Protein AF-A0A224XRT5-F1 (afdb_monomer_lite)

Structure (mmCIF, N/CA/C/O backbone):
data_AF-A0A224XRT5-F1
#
_entry.id   AF-A0A224XRT5-F1
#
loop_
_atom_site.group_PDB
_atom_site.id
_atom_site.type_symbol
_atom_site.label_atom_id
_atom_site.label_alt_id
_atom_site.label_comp_id
_atom_site.label_asym_id
_atom_site.label_entity_id
_atom_site.label_seq_id
_atom_site.pdbx_PDB_ins_code
_atom_site.Cartn_x
_atom_site.Cartn_y
_atom_site.Cartn_z
_atom_site.occupancy
_atom_site.B_iso_or_equiv
_atom_site.auth_seq_id
_atom_site.auth_comp_id
_atom_site.auth_asym_id
_atom_site.auth_atom_id
_atom_site.pdbx_PDB_model_num
ATOM 1 N N . MET A 1 1 ? -16.282 -44.315 82.119 1.00 39.16 1 MET A N 1
ATOM 2 C CA . MET A 1 1 ? -15.979 -45.011 80.849 1.00 39.16 1 MET A CA 1
ATOM 3 C C . MET A 1 1 ? -16.906 -44.408 79.784 1.00 39.16 1 MET A C 1
ATOM 5 O O . MET A 1 1 ? -18.100 -44.440 80.012 1.00 39.16 1 MET A O 1
ATOM 9 N N . LEU A 1 2 ? -16.437 -43.574 78.840 1.00 35.81 2 LEU A N 1
ATOM 10 C CA . LEU A 1 2 ? -15.875 -43.993 77.534 1.00 35.81 2 LEU A CA 1
ATOM 11 C C . LEU A 1 2 ? -17.022 -44.512 76.616 1.00 35.81 2 LEU A C 1
ATOM 13 O O . LEU A 1 2 ? -17.652 -45.471 77.019 1.00 35.81 2 LEU A O 1
ATOM 17 N N . ARG A 1 3 ? -17.392 -44.037 75.413 1.00 42.28 3 ARG A N 1
ATOM 18 C CA . ARG A 1 3 ? -16.855 -43.132 74.375 1.00 42.28 3 ARG A CA 1
ATOM 19 C C . ARG A 1 3 ? -17.919 -43.054 73.231 1.00 42.28 3 ARG A C 1
ATOM 21 O O . ARG A 1 3 ? -18.429 -44.113 72.909 1.00 42.28 3 ARG A O 1
ATOM 28 N N . ILE A 1 4 ? -18.114 -41.878 72.590 1.00 45.31 4 ILE A N 1
ATOM 29 C CA . ILE A 1 4 ? -18.254 -41.631 71.111 1.00 45.31 4 ILE A CA 1
ATOM 30 C C . ILE A 1 4 ? -19.519 -42.246 70.410 1.00 45.31 4 ILE A C 1
ATOM 32 O O . ILE A 1 4 ? -19.903 -43.352 70.735 1.00 45.31 4 ILE A O 1
ATOM 36 N N . LEU A 1 5 ? -20.290 -41.680 69.461 1.00 44.00 5 LEU A N 1
ATOM 37 C CA . LEU A 1 5 ? -20.173 -40.730 68.329 1.00 44.00 5 LEU A CA 1
ATOM 38 C C . LEU A 1 5 ? -21.503 -39.934 68.255 1.00 44.00 5 LEU A C 1
ATOM 40 O O . LEU A 1 5 ? -22.567 -40.532 68.346 1.00 44.00 5 LEU A O 1
ATOM 44 N N . VAL A 1 6 ? -21.564 -38.600 68.205 1.00 50.09 6 VAL A N 1
ATOM 45 C CA . VAL A 1 6 ? -21.230 -37.700 67.077 1.00 50.09 6 VAL A CA 1
ATOM 46 C C . VAL A 1 6 ? -21.724 -38.218 65.720 1.00 50.09 6 VAL A C 1
ATOM 48 O O . VAL A 1 6 ? -20.964 -38.777 64.941 1.00 50.09 6 VAL A O 1
ATOM 51 N N . GLY A 1 7 ? -23.002 -37.979 65.429 1.00 40.94 7 GLY A N 1
ATOM 52 C CA . GLY A 1 7 ? -23.576 -38.058 64.085 1.00 40.94 7 GLY A CA 1
ATOM 53 C C . GLY A 1 7 ? -24.154 -36.703 63.696 1.00 40.94 7 GLY A C 1
ATOM 54 O O . GLY A 1 7 ? -25.363 -36.567 63.550 1.00 40.94 7 GLY A O 1
ATOM 55 N N . LEU A 1 8 ? -23.295 -35.678 63.621 1.00 48.56 8 LEU A N 1
ATOM 56 C CA . LEU A 1 8 ? -23.640 -34.387 63.030 1.00 48.56 8 LEU A CA 1
ATOM 57 C C . LEU A 1 8 ? -24.146 -34.646 61.610 1.00 48.56 8 LEU A C 1
ATOM 59 O O . LEU A 1 8 ? -23.377 -35.036 60.730 1.00 48.56 8 LEU A O 1
ATOM 63 N N . LEU A 1 9 ? -25.441 -34.421 61.402 1.00 43.12 9 LEU A N 1
ATOM 64 C CA . LEU A 1 9 ? -26.041 -34.295 60.086 1.00 43.12 9 LEU A CA 1
ATOM 65 C C . LEU A 1 9 ? -25.442 -33.027 59.455 1.00 43.12 9 LEU A C 1
ATOM 67 O O . LEU A 1 9 ? -25.976 -31.927 59.585 1.00 43.12 9 LEU A O 1
ATOM 71 N N . LEU A 1 10 ? -24.262 -33.169 58.848 1.00 45.25 10 LEU A N 1
ATOM 72 C CA . LEU A 1 10 ? -23.662 -32.165 57.982 1.00 45.25 10 LEU A CA 1
ATOM 73 C C . LEU A 1 10 ? -24.555 -32.068 56.749 1.00 45.25 10 LEU A C 1
ATOM 75 O O . LEU A 1 10 ? -24.323 -32.714 55.731 1.00 45.25 10 LEU A O 1
ATOM 79 N N . ILE A 1 11 ? -25.603 -31.256 56.859 1.00 52.91 11 ILE A N 1
ATOM 80 C CA . ILE A 1 11 ? -26.248 -30.663 55.699 1.00 52.91 11 ILE A CA 1
ATOM 81 C C . ILE A 1 11 ? -25.165 -29.781 55.085 1.00 52.91 11 ILE A C 1
ATOM 83 O O . ILE A 1 11 ? -24.954 -28.640 55.495 1.00 52.91 11 ILE A O 1
ATOM 87 N N . THR A 1 12 ? -24.407 -30.345 54.147 1.00 47.91 12 THR A N 1
ATOM 88 C CA . THR A 1 12 ? -23.552 -29.573 53.259 1.00 47.91 12 THR A CA 1
ATOM 89 C C . THR A 1 12 ? -24.488 -28.694 52.446 1.00 47.91 12 THR A C 1
ATOM 91 O O . THR A 1 12 ? -25.000 -29.100 51.403 1.00 47.91 12 THR A O 1
ATOM 94 N N . LEU A 1 13 ? -24.750 -27.493 52.960 1.00 44.59 13 LEU A N 1
ATOM 95 C CA . LEU A 1 13 ? -25.127 -26.352 52.150 1.00 44.59 13 LEU A CA 1
ATOM 96 C C . LEU A 1 13 ? -24.046 -26.255 51.081 1.00 44.59 13 LEU A C 1
ATOM 98 O O . LEU A 1 13 ? -22.950 -25.750 51.322 1.00 44.59 13 LEU A O 1
ATOM 102 N N . VAL A 1 14 ? -24.341 -26.803 49.905 1.00 45.34 14 VAL A N 1
ATOM 103 C CA . VAL A 1 14 ? -23.646 -26.429 48.687 1.00 45.34 14 VAL A CA 1
ATOM 104 C C . VAL A 1 14 ? -23.950 -24.947 48.550 1.00 45.34 14 VAL A C 1
ATOM 106 O O . VAL A 1 14 ? -25.022 -24.558 48.090 1.00 45.34 14 VAL A O 1
ATOM 109 N N . ALA A 1 15 ? -23.046 -24.114 49.062 1.00 43.34 15 ALA A N 1
ATOM 110 C CA . ALA A 1 15 ? -23.047 -22.691 48.814 1.00 43.34 15 ALA A CA 1
ATOM 111 C C . ALA A 1 15 ? -22.793 -22.533 47.314 1.00 43.34 15 ALA A C 1
ATOM 113 O O . ALA A 1 15 ? -21.655 -22.410 46.864 1.00 43.34 15 ALA A O 1
ATOM 114 N N . ALA A 1 16 ? -23.869 -22.615 46.528 1.00 43.31 16 ALA A N 1
ATOM 115 C CA . ALA A 1 16 ? -23.886 -22.128 45.166 1.00 43.31 16 ALA A CA 1
ATOM 116 C C . ALA A 1 16 ? -23.392 -20.687 45.259 1.00 43.31 16 ALA A C 1
ATOM 118 O O . ALA A 1 16 ? -24.011 -19.870 45.940 1.00 43.31 16 ALA A O 1
ATOM 119 N N . GLY A 1 17 ? -22.208 -20.429 44.703 1.00 46.12 17 GLY A N 1
ATOM 120 C CA . GLY A 1 17 ? -21.471 -19.190 44.891 1.00 46.12 17 GLY A CA 1
ATOM 121 C C . GLY A 1 17 ? -22.297 -17.975 44.488 1.00 46.12 17 GLY A C 1
ATOM 122 O O . GLY A 1 17 ? -22.244 -17.529 43.346 1.00 46.12 17 GLY A O 1
ATOM 123 N N . ALA A 1 18 ? -23.026 -17.402 45.441 1.00 49.22 18 ALA A N 1
ATOM 124 C CA . ALA A 1 18 ? -23.600 -16.077 45.337 1.00 49.22 18 ALA A CA 1
ATOM 125 C C . ALA A 1 18 ? -22.460 -15.088 45.584 1.00 49.22 18 ALA A C 1
ATOM 127 O O . ALA A 1 18 ? -22.306 -14.535 46.673 1.00 49.22 18 ALA A O 1
ATOM 128 N N . GLY A 1 19 ? -21.599 -14.921 44.577 1.00 57.75 19 GLY A N 1
ATOM 129 C CA . GLY A 1 19 ? -20.619 -13.847 44.572 1.00 57.75 19 GLY A CA 1
ATOM 130 C C . GLY A 1 19 ? -21.370 -12.531 44.732 1.00 57.75 19 GLY A C 1
ATOM 131 O O . GLY A 1 19 ? -22.074 -12.100 43.822 1.00 57.75 19 GLY A O 1
ATOM 132 N N . SER A 1 20 ? -21.273 -11.913 45.910 1.00 73.50 20 SER A N 1
ATOM 133 C CA . SER A 1 20 ? -21.918 -10.633 46.170 1.00 73.50 20 SER A CA 1
ATOM 134 C C . SER A 1 20 ? -21.384 -9.608 45.170 1.00 73.50 20 SER A C 1
ATOM 136 O O . SER A 1 20 ? -20.197 -9.284 45.189 1.00 73.50 20 SER A O 1
ATOM 138 N N . CYS A 1 21 ? -22.239 -9.100 44.288 1.00 84.69 21 CYS A N 1
ATOM 139 C CA . CYS A 1 21 ? -21.843 -8.074 43.336 1.00 84.69 21 CYS A CA 1
ATOM 140 C C . CYS A 1 21 ? -21.817 -6.690 44.010 1.00 84.69 21 CYS A C 1
ATOM 142 O O . CYS A 1 21 ? -22.477 -6.449 45.031 1.00 84.69 21 CYS A O 1
ATOM 144 N N . LYS A 1 22 ? -21.030 -5.760 43.457 1.00 92.62 22 LYS A N 1
ATOM 145 C CA . LYS A 1 22 ? -21.001 -4.373 43.935 1.00 92.62 22 LYS A CA 1
ATOM 146 C C . LYS A 1 22 ? -22.235 -3.641 43.407 1.00 92.62 22 LYS A C 1
ATOM 148 O O . LYS A 1 22 ? -22.459 -3.621 42.198 1.00 92.62 22 LYS A O 1
ATOM 153 N N . ARG A 1 23 ? -23.016 -3.026 44.298 1.00 93.25 23 ARG A N 1
ATOM 154 C CA . ARG A 1 23 ? -24.266 -2.323 43.948 1.00 93.25 23 ARG A CA 1
ATOM 155 C C . ARG A 1 23 ? -24.036 -1.320 42.814 1.00 93.25 23 ARG A C 1
ATOM 157 O O . ARG A 1 23 ? -23.020 -0.623 42.802 1.00 93.25 23 ARG A O 1
ATOM 164 N N . GLY A 1 24 ? -24.948 -1.302 41.845 1.00 90.56 24 GLY A N 1
ATOM 165 C CA . GLY A 1 24 ? -24.917 -0.425 40.671 1.00 90.56 24 GLY A CA 1
ATOM 166 C C . GLY A 1 24 ? -23.910 -0.810 39.579 1.00 90.56 24 GLY A C 1
ATOM 167 O O . GLY A 1 24 ? -23.931 -0.220 38.502 1.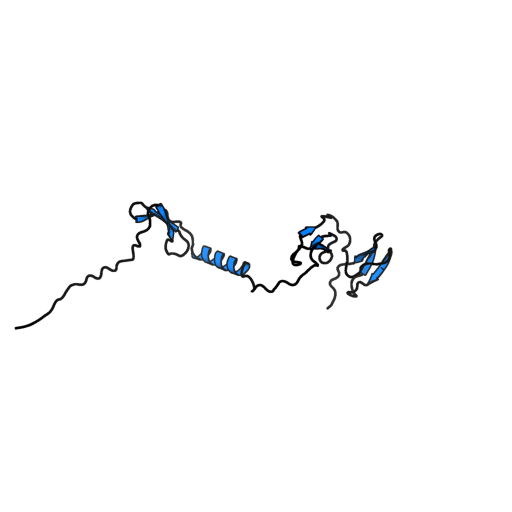00 90.56 24 GLY A O 1
ATOM 168 N N . THR A 1 25 ? -23.029 -1.789 39.808 1.00 94.81 25 THR A N 1
ATOM 169 C CA . THR A 1 25 ? -22.038 -2.195 38.796 1.00 94.81 25 THR A CA 1
ATOM 170 C C . THR A 1 25 ? -22.626 -3.095 37.719 1.00 94.81 25 THR A C 1
ATOM 172 O O . THR A 1 25 ? -23.532 -3.885 37.980 1.00 94.81 25 THR A O 1
ATOM 175 N N . ARG A 1 26 ? -22.067 -3.013 36.507 1.00 96.19 26 ARG A N 1
ATOM 176 C CA . ARG A 1 26 ? -22.229 -4.059 35.494 1.00 96.19 26 ARG A CA 1
ATOM 177 C C . ARG A 1 26 ? -21.225 -5.175 35.742 1.00 96.19 26 ARG A C 1
ATOM 179 O O . ARG A 1 26 ? -20.035 -4.909 35.886 1.00 96.19 26 ARG A O 1
ATOM 186 N N . VAL A 1 27 ? -21.703 -6.410 35.747 1.00 94.19 27 VAL A N 1
ATOM 187 C CA . VAL A 1 27 ? -20.888 -7.608 35.961 1.00 94.19 27 VAL A CA 1
ATOM 188 C C . VAL A 1 27 ? -21.196 -8.666 34.907 1.00 94.19 27 VAL A C 1
ATOM 190 O O . VAL A 1 27 ? -22.243 -8.624 34.261 1.00 94.19 27 VAL A O 1
ATOM 193 N N . SER A 1 28 ? -20.271 -9.605 34.718 1.00 93.19 28 SER A N 1
ATOM 194 C CA . SER A 1 28 ? -20.472 -10.759 33.836 1.00 93.19 28 SER A CA 1
ATOM 195 C C . SER A 1 28 ? -21.586 -11.662 34.368 1.00 93.19 28 SER A C 1
ATOM 197 O O . SER A 1 28 ? -21.653 -11.905 35.572 1.00 93.19 28 SER A O 1
ATOM 199 N N . ALA A 1 29 ? -22.419 -12.187 33.468 1.00 91.56 29 ALA A N 1
ATOM 200 C CA . ALA A 1 29 ? -23.418 -13.207 33.792 1.00 91.56 29 ALA A CA 1
ATOM 201 C C . ALA A 1 29 ? -22.806 -14.613 33.973 1.00 91.56 29 ALA A C 1
ATOM 203 O O . ALA A 1 29 ? -23.503 -15.543 34.361 1.00 91.56 29 ALA A O 1
ATOM 204 N N . GLY A 1 30 ? -21.510 -14.785 33.680 1.00 89.12 30 GLY A N 1
ATOM 205 C CA . GLY A 1 30 ? -20.807 -16.071 33.776 1.00 89.12 30 GLY A CA 1
ATOM 206 C C . GLY A 1 30 ? -20.935 -16.966 32.537 1.00 89.12 30 GLY A C 1
ATOM 207 O O . GLY A 1 30 ? -20.190 -17.929 32.408 1.00 89.12 30 GLY A O 1
ATOM 208 N N . ASP A 1 31 ? -21.794 -16.612 31.583 1.00 89.75 31 ASP A N 1
ATOM 209 C CA . ASP A 1 31 ? -21.995 -17.325 30.310 1.00 89.75 31 ASP A CA 1
ATOM 210 C C . ASP A 1 31 ? -21.005 -16.919 29.197 1.00 89.75 31 ASP A C 1
ATOM 212 O O . ASP A 1 31 ? -21.071 -17.390 28.060 1.00 89.75 31 ASP A O 1
ATOM 216 N N . GLY A 1 32 ? -20.060 -16.036 29.527 1.00 89.00 32 GLY A N 1
ATOM 217 C CA . GLY A 1 32 ? -18.968 -15.621 28.652 1.00 89.00 32 GLY A CA 1
ATOM 218 C C . GLY A 1 32 ? -19.290 -14.474 27.694 1.00 89.00 32 GLY A C 1
ATOM 219 O O . GLY A 1 32 ? -18.384 -14.037 26.983 1.00 89.00 32 GLY A O 1
ATOM 220 N N . CYS A 1 33 ? -20.520 -13.949 27.656 1.00 94.75 33 CYS A N 1
ATOM 221 C CA . CYS A 1 33 ? -20.819 -12.799 26.792 1.00 94.75 33 CYS A CA 1
ATOM 222 C C . CYS A 1 33 ? -21.886 -11.832 27.308 1.00 94.75 33 CYS A C 1
ATOM 224 O O . CYS A 1 33 ? -21.905 -10.674 26.867 1.00 94.75 33 CYS A O 1
ATOM 226 N N . ASN A 1 34 ? -22.776 -12.281 28.192 1.00 95.00 34 ASN A N 1
ATOM 227 C CA . ASN A 1 34 ? -23.806 -11.426 28.745 1.00 95.00 34 ASN A CA 1
ATOM 228 C C . ASN A 1 34 ? -23.320 -10.704 29.992 1.00 95.00 34 ASN A C 1
ATOM 230 O O . ASN A 1 34 ? -22.415 -11.134 30.711 1.00 95.00 34 ASN A O 1
ATOM 234 N N . THR A 1 35 ? -23.946 -9.560 30.238 1.00 96.19 35 THR A N 1
ATOM 235 C CA . THR A 1 35 ? -23.673 -8.725 31.403 1.00 96.19 35 THR A CA 1
ATOM 236 C C . THR A 1 35 ? -24.971 -8.348 32.079 1.00 96.19 35 THR A C 1
ATOM 238 O O . THR A 1 35 ? -25.945 -8.052 31.389 1.00 96.19 35 THR A O 1
ATOM 241 N N . CYS A 1 36 ? -24.950 -8.286 33.403 1.00 96.38 36 CYS A N 1
ATOM 242 C CA . CYS A 1 36 ? -26.072 -7.890 34.240 1.00 96.38 36 CYS A CA 1
ATOM 243 C C . CYS A 1 36 ? -25.709 -6.668 35.078 1.00 96.38 36 CYS A C 1
ATOM 245 O O . CYS A 1 36 ? -24.533 -6.406 35.335 1.00 96.38 36 CYS A O 1
ATOM 247 N N . THR A 1 37 ? -26.720 -5.953 35.553 1.00 96.06 37 THR A N 1
ATOM 248 C CA . THR A 1 37 ? -26.560 -4.900 36.555 1.00 96.06 37 THR A CA 1
ATOM 249 C C . THR A 1 37 ? -26.769 -5.488 37.943 1.00 96.06 37 THR A C 1
ATOM 251 O O . THR A 1 37 ? -27.736 -6.205 38.187 1.00 96.06 37 THR A O 1
ATOM 254 N N . CYS A 1 38 ? -25.879 -5.169 38.872 1.00 94.31 38 CYS A N 1
ATOM 255 C CA . CYS A 1 38 ? -26.045 -5.520 40.270 1.00 94.31 38 CYS A CA 1
ATOM 256 C C . CYS A 1 38 ? -27.045 -4.575 40.940 1.00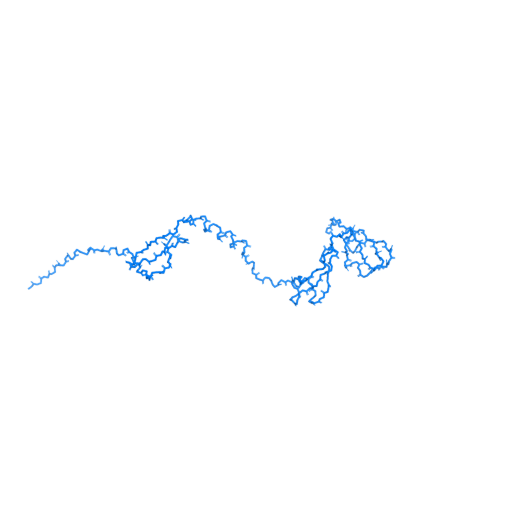 94.31 38 CYS A C 1
ATOM 258 O O . CYS A 1 38 ? -26.773 -3.379 41.084 1.00 94.31 38 CYS A O 1
ATOM 260 N N . SER A 1 39 ? -28.187 -5.111 41.363 1.00 90.81 39 SER A N 1
ATOM 261 C CA . SER A 1 39 ? -29.187 -4.357 42.109 1.00 90.81 39 SER A CA 1
ATOM 262 C C . SER A 1 39 ? -28.701 -4.004 43.511 1.00 90.81 39 SER A C 1
ATOM 264 O O . SER A 1 39 ? -27.680 -4.483 44.017 1.00 90.81 39 SER A O 1
ATOM 266 N N . ASP A 1 40 ? -29.506 -3.194 44.179 1.00 90.56 40 ASP A N 1
ATOM 267 C CA . ASP A 1 40 ? -29.302 -2.836 45.567 1.00 90.56 40 ASP A CA 1
ATOM 268 C C . ASP A 1 40 ? -29.318 -4.045 46.511 1.00 90.56 40 ASP A C 1
ATOM 270 O O . ASP A 1 40 ? -28.532 -4.127 47.456 1.00 90.56 40 ASP A O 1
ATOM 274 N N . HIS A 1 41 ? -30.126 -5.055 46.210 1.00 88.50 41 HIS A N 1
ATOM 275 C CA . HIS A 1 41 ? -30.201 -6.276 47.011 1.00 88.50 41 HIS A CA 1
ATOM 276 C C . HIS A 1 41 ? -29.081 -7.276 46.680 1.00 88.50 41 HIS A C 1
ATOM 278 O O . HIS A 1 41 ? -29.145 -8.423 47.108 1.00 88.50 41 HIS A O 1
ATOM 284 N N . ARG A 1 42 ? -28.039 -6.849 45.945 1.00 83.56 42 ARG A N 1
ATOM 285 C CA . ARG A 1 42 ? -26.918 -7.691 45.481 1.00 83.56 42 ARG A CA 1
ATOM 286 C C . ARG A 1 42 ? -27.372 -8.833 44.567 1.00 83.56 42 ARG A C 1
ATOM 288 O O . ARG A 1 42 ? -26.739 -9.884 44.521 1.00 83.56 42 ARG A O 1
ATOM 295 N N . ILE A 1 43 ? -28.456 -8.602 43.830 1.00 88.12 43 ILE A N 1
ATOM 296 C CA . ILE A 1 43 ? -29.033 -9.546 42.870 1.00 88.12 43 ILE A CA 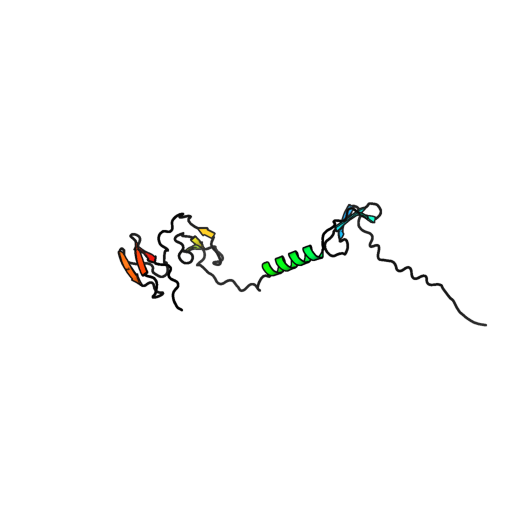1
ATOM 297 C C . ILE A 1 43 ? -28.737 -9.037 41.462 1.00 88.12 43 ILE A C 1
ATOM 299 O O . ILE A 1 43 ? -28.858 -7.842 41.190 1.00 88.12 43 ILE A O 1
ATOM 303 N N . LEU A 1 44 ? -28.356 -9.937 40.559 1.00 91.88 44 LEU A N 1
ATOM 304 C CA . LEU A 1 44 ? -28.159 -9.597 39.154 1.00 91.88 44 LEU A CA 1
ATOM 305 C C . LEU A 1 44 ? -29.512 -9.408 38.471 1.00 91.88 44 LEU A C 1
ATOM 307 O O . LEU A 1 44 ? -30.360 -10.294 38.495 1.00 91.88 44 LEU A O 1
ATOM 311 N N . VAL A 1 45 ? -29.704 -8.243 37.866 1.00 92.31 45 VAL A N 1
ATOM 312 C CA . VAL A 1 45 ? -30.923 -7.854 37.152 1.00 92.31 45 VAL A CA 1
ATOM 313 C C . VAL A 1 45 ? -30.559 -7.198 35.824 1.00 92.31 45 VAL A C 1
ATOM 315 O O . VAL A 1 45 ? -29.403 -6.833 35.600 1.00 92.31 45 VAL A O 1
ATOM 318 N N . ASN A 1 46 ? -31.540 -7.018 34.935 1.00 95.38 46 ASN A N 1
ATOM 319 C CA . ASN A 1 46 ? -31.354 -6.346 33.642 1.00 95.38 46 ASN A CA 1
ATOM 320 C C . ASN A 1 46 ? -30.176 -6.924 32.835 1.00 95.38 46 ASN A C 1
ATOM 322 O O . ASN A 1 46 ? -29.332 -6.190 32.317 1.00 95.38 46 ASN A O 1
ATOM 326 N N . CYS A 1 47 ? -30.094 -8.254 32.784 1.00 96.00 47 CYS A N 1
ATOM 327 C CA . CYS A 1 47 ? -29.085 -8.960 32.010 1.00 96.00 47 CYS A CA 1
ATOM 328 C C . CYS A 1 47 ? -29.330 -8.791 30.511 1.00 96.00 47 CYS A C 1
ATOM 330 O O . CYS A 1 47 ? -30.468 -8.824 30.043 1.00 96.00 47 CYS A O 1
ATOM 332 N N . THR A 1 48 ? -28.257 -8.650 29.739 1.00 96.06 48 THR A N 1
ATOM 333 C CA . THR A 1 48 ? -28.347 -8.791 28.285 1.00 96.06 48 THR A CA 1
ATOM 334 C C . THR A 1 48 ? -28.668 -10.239 27.920 1.00 96.06 48 THR A C 1
ATOM 336 O O . THR A 1 48 ? -28.266 -11.155 28.632 1.00 96.06 48 THR A O 1
ATOM 339 N N . VAL A 1 49 ? -29.344 -10.444 26.789 1.00 94.94 49 VAL A N 1
ATOM 340 C CA . VAL A 1 49 ? -29.661 -11.779 26.261 1.00 94.94 49 VAL A CA 1
ATOM 341 C C . VAL A 1 49 ? -29.061 -11.906 24.865 1.00 94.94 49 VAL A C 1
ATOM 343 O O . VAL A 1 49 ? -29.696 -11.616 23.854 1.00 94.94 49 VAL A O 1
ATOM 346 N N . ARG A 1 50 ? -27.778 -12.252 24.816 1.00 94.44 50 ARG A N 1
ATOM 347 C CA . ARG A 1 50 ? -27.012 -12.487 23.591 1.00 94.44 50 ARG A CA 1
ATOM 348 C C . ARG A 1 50 ? -26.783 -13.978 23.420 1.00 94.44 50 ARG A C 1
ATOM 350 O O . ARG A 1 50 ? -26.502 -14.675 24.393 1.00 94.44 50 ARG A O 1
ATOM 357 N N . ASP A 1 51 ? -26.807 -14.430 22.171 1.00 95.06 51 ASP A N 1
ATOM 358 C CA . ASP A 1 51 ? -26.274 -15.737 21.806 1.00 95.06 51 ASP A CA 1
ATOM 359 C C . ASP A 1 51 ? -24.745 -15.713 21.954 1.00 95.06 51 ASP A C 1
ATOM 361 O O . ASP A 1 51 ? -24.011 -15.187 21.106 1.00 95.06 51 ASP A O 1
ATOM 365 N N . CYS A 1 52 ? -24.259 -16.269 23.062 1.00 94.19 52 CYS A N 1
ATOM 366 C CA . CYS A 1 52 ? -22.834 -16.299 23.353 1.00 94.19 52 CYS A CA 1
ATOM 367 C C . CYS A 1 52 ? -22.036 -17.153 22.368 1.00 94.19 52 CYS A C 1
ATOM 369 O O . CYS A 1 52 ? -20.866 -16.839 22.136 1.00 94.19 52 CYS A O 1
ATOM 371 N N . ASN A 1 53 ? -22.644 -18.144 21.710 1.00 94.25 53 ASN A N 1
ATOM 372 C CA . ASN A 1 53 ? -21.962 -18.920 20.676 1.00 94.25 53 ASN A CA 1
ATOM 373 C C . ASN A 1 53 ? -21.718 -18.060 19.435 1.00 94.25 53 ASN A C 1
ATOM 375 O O . ASN A 1 53 ? -20.593 -18.009 18.930 1.00 94.25 53 ASN A O 1
ATOM 379 N N . ALA A 1 54 ? -22.732 -17.315 18.990 1.00 91.31 54 ALA A N 1
ATOM 380 C CA . ALA A 1 54 ? -22.598 -16.395 17.863 1.00 91.31 54 ALA A CA 1
ATOM 381 C C . ALA A 1 54 ? -21.580 -15.276 18.149 1.00 91.31 54 ALA A C 1
ATOM 383 O O . ALA A 1 54 ? -20.721 -14.978 17.310 1.00 91.31 54 ALA A O 1
ATOM 384 N N . VAL A 1 55 ? -21.619 -14.687 19.353 1.00 90.75 55 VAL A N 1
ATOM 385 C CA . VAL A 1 55 ? -20.658 -13.652 19.773 1.00 90.75 55 VAL A CA 1
ATOM 386 C C . VAL A 1 55 ? -19.234 -14.203 19.783 1.00 90.75 55 VAL A C 1
ATOM 388 O O . VAL A 1 55 ? -18.335 -13.587 19.206 1.00 90.75 55 VAL A O 1
ATOM 391 N N . GLN A 1 56 ? -19.017 -15.376 20.380 1.00 90.38 56 GLN A N 1
ATOM 392 C CA . GLN A 1 56 ? -17.694 -15.993 20.420 1.00 90.38 56 GLN A CA 1
ATOM 393 C C . GLN A 1 56 ? -17.205 -16.397 19.028 1.00 90.38 56 GLN A C 1
ATOM 395 O O . GLN A 1 56 ? -16.025 -16.216 18.726 1.00 90.38 56 GLN A O 1
ATOM 400 N N . HIS A 1 57 ? -18.078 -16.901 18.152 1.00 90.00 57 HIS A N 1
ATOM 401 C CA . HIS A 1 57 ? -17.715 -17.214 16.771 1.00 90.00 57 HIS A CA 1
ATOM 402 C C . HIS A 1 57 ? -17.254 -15.956 16.027 1.00 90.00 57 HIS A C 1
ATOM 404 O O . HIS A 1 57 ? -16.179 -15.953 15.423 1.00 90.00 57 HIS A O 1
ATOM 410 N N . LYS A 1 58 ? -17.999 -14.850 16.154 1.00 87.50 58 LYS A N 1
ATOM 411 C CA . LYS A 1 58 ? -17.619 -13.556 15.571 1.00 87.50 58 LYS A CA 1
ATOM 412 C C . LYS A 1 58 ? -16.299 -13.039 16.142 1.00 87.50 58 LYS A C 1
ATOM 414 O O . LYS A 1 58 ? -15.453 -12.580 15.381 1.00 87.50 58 LYS A O 1
ATOM 419 N N . GLN A 1 59 ? -16.080 -13.155 17.451 1.00 87.12 59 GLN A N 1
ATOM 420 C CA . GLN A 1 59 ? -14.812 -12.779 18.086 1.00 87.12 59 GLN A CA 1
ATOM 421 C C . GLN A 1 59 ? -13.644 -13.644 17.600 1.00 87.12 59 GLN A C 1
ATOM 423 O O . GLN A 1 59 ? -12.563 -13.120 17.342 1.00 87.12 59 GLN A O 1
ATOM 428 N N . ARG A 1 60 ? -13.841 -14.957 17.429 1.00 86.75 60 ARG A N 1
ATOM 429 C CA . ARG A 1 60 ? -12.826 -15.867 16.872 1.00 86.75 60 ARG A CA 1
ATOM 430 C C . ARG A 1 60 ? -12.524 -15.535 15.418 1.00 86.75 60 ARG A C 1
ATOM 432 O O . ARG A 1 60 ? -11.353 -15.521 15.054 1.00 86.75 60 ARG A O 1
ATOM 439 N N . LEU A 1 61 ? -13.542 -15.244 14.611 1.00 84.56 61 LEU A N 1
ATOM 440 C CA . LEU A 1 61 ? -13.372 -14.809 13.228 1.00 84.56 61 LEU A CA 1
ATOM 441 C C . LEU A 1 61 ? -12.614 -13.482 13.166 1.00 84.56 61 LEU A C 1
ATOM 443 O O . LEU A 1 61 ? -11.602 -13.400 12.485 1.00 84.56 61 LEU A O 1
ATOM 447 N N . HIS A 1 62 ? -13.022 -12.484 13.950 1.00 82.62 62 HIS A N 1
ATOM 448 C CA . HIS A 1 62 ? -12.315 -11.209 14.057 1.00 82.62 62 HIS A CA 1
ATOM 449 C C . HIS A 1 62 ? -10.864 -11.415 14.503 1.00 82.62 62 HIS A C 1
ATOM 451 O O . HIS A 1 62 ? -9.949 -10.864 13.908 1.00 82.62 62 HIS A O 1
ATOM 457 N N . ARG A 1 63 ? -10.616 -12.276 15.496 1.00 81.56 63 ARG A N 1
ATOM 458 C CA . ARG A 1 63 ? -9.256 -12.622 15.926 1.00 81.56 63 ARG A CA 1
ATOM 459 C C . ARG A 1 63 ? -8.470 -13.374 14.857 1.00 81.56 63 ARG A C 1
ATOM 461 O O . ARG A 1 63 ? -7.259 -13.282 14.887 1.00 81.56 63 ARG A O 1
ATOM 468 N N . ARG A 1 64 ? -9.106 -14.126 13.954 1.00 78.94 64 ARG A N 1
ATOM 469 C CA . ARG A 1 64 ? -8.441 -14.767 12.804 1.00 78.94 64 ARG A CA 1
ATOM 470 C C . ARG A 1 64 ? -8.100 -13.745 11.721 1.00 78.94 64 ARG A C 1
ATOM 472 O O . ARG A 1 64 ? -6.979 -13.763 11.239 1.00 78.94 64 ARG A O 1
ATOM 479 N N . LEU A 1 65 ? -9.020 -12.833 11.412 1.00 72.81 65 LEU A N 1
ATOM 480 C CA . LEU A 1 65 ? -8.808 -11.738 10.458 1.00 72.81 65 LEU A CA 1
ATOM 481 C C . LEU A 1 65 ? -7.749 -10.740 10.948 1.00 72.81 65 LEU A C 1
ATOM 483 O O . LEU A 1 65 ? -6.953 -10.240 10.168 1.00 72.81 65 LEU A O 1
ATOM 487 N N . HIS A 1 66 ? -7.712 -10.492 12.257 1.00 68.12 66 HIS A N 1
ATOM 488 C CA . HIS A 1 66 ? -6.720 -9.653 12.924 1.00 68.12 66 HIS A CA 1
ATOM 489 C C . HIS A 1 66 ? -5.659 -10.474 13.658 1.00 68.12 66 HIS A C 1
ATOM 491 O O . HIS A 1 66 ? -4.993 -9.944 14.554 1.00 68.12 66 HIS A O 1
ATOM 497 N N . LYS A 1 67 ? -5.496 -11.765 13.323 1.00 63.78 67 LYS A N 1
ATOM 498 C CA . LYS A 1 67 ? -4.379 -12.557 13.837 1.00 63.78 67 LYS A CA 1
ATOM 499 C C . LYS A 1 67 ? -3.160 -11.923 13.200 1.00 63.78 67 LYS A C 1
ATOM 501 O O . LYS A 1 67 ? -2.866 -12.197 12.045 1.00 63.78 67 LYS A O 1
ATOM 506 N N . ARG A 1 68 ? -2.509 -11.022 13.939 1.00 58.22 68 ARG A N 1
ATOM 507 C CA . ARG A 1 68 ? -1.183 -10.535 13.592 1.00 58.22 68 ARG A CA 1
ATOM 508 C C . ARG A 1 68 ? -0.347 -11.783 13.356 1.00 58.22 68 ARG A C 1
ATOM 510 O O . ARG A 1 68 ? -0.069 -12.535 14.292 1.00 58.22 68 ARG A O 1
ATOM 517 N N . GLU A 1 69 ? -0.005 -12.015 12.097 1.00 60.19 69 GLU A N 1
ATOM 518 C CA . GLU A 1 69 ? 1.260 -12.646 11.773 1.00 60.19 69 GLU A CA 1
ATOM 519 C C . GLU A 1 69 ? 2.299 -11.978 12.681 1.00 60.19 69 GLU A C 1
ATOM 521 O O . GL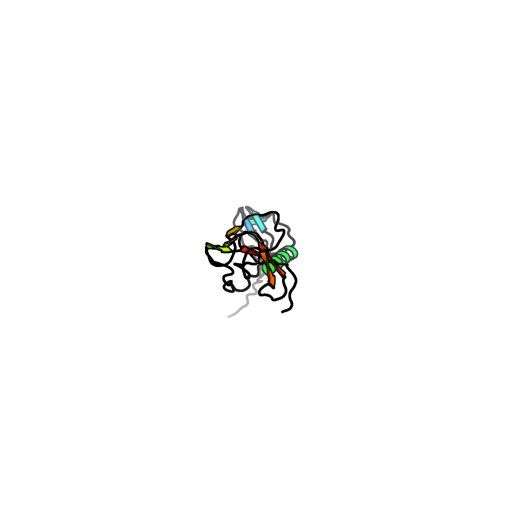U A 1 69 ? 2.224 -10.764 12.923 1.00 60.19 69 GLU A O 1
ATOM 526 N N . VAL A 1 70 ? 3.175 -12.785 13.293 1.00 62.81 70 VAL A N 1
ATOM 527 C CA . VAL A 1 70 ? 4.356 -12.288 14.020 1.00 62.81 70 VAL A CA 1
ATOM 528 C C . VAL A 1 70 ? 4.879 -11.086 13.237 1.00 62.81 70 VAL A C 1
ATOM 530 O O . VAL A 1 70 ? 4.915 -11.231 12.017 1.00 62.81 70 VAL A O 1
ATOM 533 N N . PRO A 1 71 ? 5.188 -9.922 13.851 1.00 56.31 71 PRO A N 1
ATOM 534 C CA . PRO A 1 71 ? 5.659 -8.769 13.100 1.00 56.31 71 PRO A CA 1
ATOM 535 C C . PRO A 1 71 ? 6.928 -9.163 12.346 1.00 56.31 71 PRO A C 1
ATOM 537 O O . PRO A 1 71 ? 8.034 -9.047 12.863 1.00 56.31 71 PRO A O 1
ATOM 540 N N . GLU A 1 72 ? 6.761 -9.676 11.131 1.00 60.31 72 GLU A N 1
ATOM 541 C CA . GLU A 1 72 ? 7.797 -9.686 10.136 1.00 60.31 72 GLU A CA 1
ATOM 542 C C . GLU A 1 72 ? 8.121 -8.210 10.009 1.00 60.31 72 GLU A C 1
ATOM 544 O O . GLU A 1 72 ? 7.219 -7.372 9.855 1.00 60.31 72 GLU A O 1
ATOM 549 N N . GLU A 1 73 ? 9.380 -7.872 10.245 1.00 64.69 73 GLU A N 1
ATOM 550 C CA . GLU A 1 73 ? 9.852 -6.514 10.122 1.00 64.69 73 GLU A CA 1
ATOM 551 C C . GLU A 1 73 ? 9.577 -6.102 8.674 1.00 64.69 73 GLU A C 1
ATOM 553 O O . GLU A 1 73 ? 10.317 -6.471 7.765 1.00 64.69 73 GL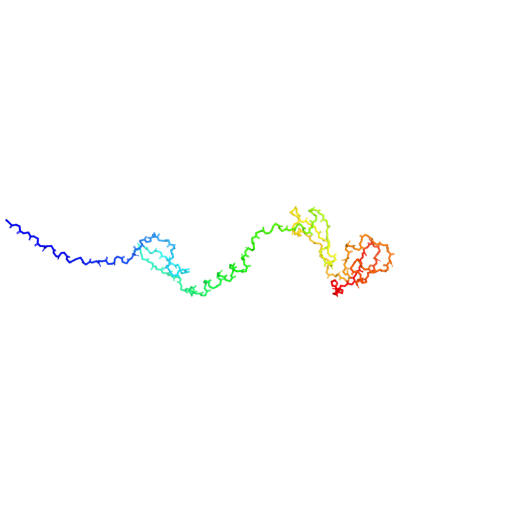U A O 1
ATOM 558 N N . LYS A 1 74 ? 8.409 -5.477 8.442 1.00 63.28 74 LYS A N 1
ATOM 559 C CA . LYS A 1 74 ? 7.887 -5.258 7.093 1.00 63.28 74 LYS A CA 1
ATOM 560 C C . LYS A 1 74 ? 8.975 -4.559 6.305 1.00 63.28 74 LYS A C 1
ATOM 562 O O . LYS A 1 74 ? 9.386 -3.458 6.690 1.00 63.28 74 LYS A O 1
ATOM 567 N N . LYS A 1 75 ? 9.458 -5.234 5.259 1.00 75.44 75 LYS A N 1
ATOM 568 C CA . LYS A 1 75 ? 10.530 -4.731 4.405 1.00 75.44 75 LYS A CA 1
ATOM 569 C C . LYS A 1 75 ? 10.166 -3.324 3.949 1.00 75.44 75 LYS A C 1
ATOM 571 O O . LYS A 1 75 ? 9.003 -3.050 3.647 1.00 75.44 75 LYS A O 1
ATOM 576 N N . LYS A 1 76 ? 11.161 -2.434 3.919 1.00 79.94 76 LYS A N 1
ATOM 577 C CA . LYS A 1 76 ? 10.977 -1.103 3.341 1.00 79.94 76 LYS A CA 1
ATOM 578 C C . LYS A 1 76 ? 10.545 -1.278 1.887 1.00 79.94 76 LYS A C 1
ATOM 580 O O . LYS A 1 76 ? 11.240 -1.936 1.118 1.00 79.94 76 LYS A O 1
ATOM 585 N N . VAL A 1 77 ? 9.389 -0.722 1.550 1.00 84.75 77 VAL A N 1
ATOM 586 C CA . VAL A 1 77 ? 8.785 -0.787 0.209 1.00 84.75 77 VAL A CA 1
ATOM 587 C C . VAL A 1 77 ? 9.102 0.456 -0.615 1.00 84.75 77 VAL A C 1
ATOM 589 O O . VAL A 1 77 ? 8.992 0.429 -1.834 1.00 84.75 77 VAL A O 1
ATOM 592 N N . CYS A 1 78 ? 9.522 1.540 0.035 1.00 87.06 78 CYS A N 1
ATOM 593 C CA . CYS A 1 78 ? 9.950 2.773 -0.609 1.00 87.06 78 CYS A CA 1
ATOM 594 C C . CYS A 1 78 ? 11.029 3.471 0.233 1.00 87.06 78 CYS A C 1
ATOM 596 O O . CYS A 1 78 ? 11.263 3.130 1.396 1.00 87.06 78 CYS A O 1
ATOM 598 N N . THR A 1 79 ? 11.721 4.446 -0.356 1.00 90.06 79 THR A N 1
ATOM 599 C CA . THR A 1 79 ? 12.718 5.251 0.361 1.00 90.06 79 THR A CA 1
ATOM 600 C C . THR A 1 79 ? 12.017 6.353 1.165 1.00 90.06 79 THR A C 1
ATOM 602 O O . THR A 1 79 ? 11.335 7.168 0.544 1.00 90.06 79 THR A O 1
ATOM 605 N N . PRO A 1 80 ? 12.187 6.425 2.503 1.00 94.19 80 PRO A N 1
ATOM 606 C CA . PRO A 1 80 ? 11.546 7.439 3.343 1.00 94.19 80 PRO A CA 1
ATOM 607 C C . PRO A 1 80 ? 11.676 8.863 2.801 1.00 94.19 80 PRO A C 1
ATOM 609 O O . PRO A 1 80 ? 12.758 9.271 2.370 1.00 94.19 80 PRO A O 1
ATOM 612 N N . GLY A 1 81 ? 10.562 9.599 2.782 1.00 89.56 81 GLY A N 1
ATOM 613 C CA . GLY A 1 81 ? 10.507 10.987 2.317 1.00 89.56 81 GLY A CA 1
ATOM 614 C C . GLY A 1 81 ? 10.776 11.181 0.820 1.00 89.56 81 GLY A C 1
ATOM 615 O O . GLY A 1 81 ? 10.845 12.319 0.356 1.00 89.56 81 GLY A O 1
ATOM 616 N N . LYS A 1 82 ? 10.945 10.107 0.036 1.00 89.00 82 LYS A N 1
ATOM 617 C CA . LYS A 1 82 ? 11.132 10.203 -1.416 1.00 89.00 82 LYS A CA 1
ATOM 618 C C . LYS A 1 82 ? 9.818 10.008 -2.164 1.00 89.00 82 LYS A C 1
ATOM 620 O O . LYS A 1 82 ? 8.976 9.211 -1.735 1.00 89.00 82 LYS A O 1
ATOM 625 N N . PRO A 1 83 ? 9.636 10.723 -3.288 1.00 83.62 83 PRO A N 1
ATOM 626 C CA . PRO A 1 83 ? 8.557 10.424 -4.203 1.00 83.62 83 PRO A CA 1
ATOM 627 C C . PRO A 1 83 ? 8.793 9.057 -4.856 1.00 83.62 83 PRO A C 1
ATOM 629 O O . PRO A 1 83 ?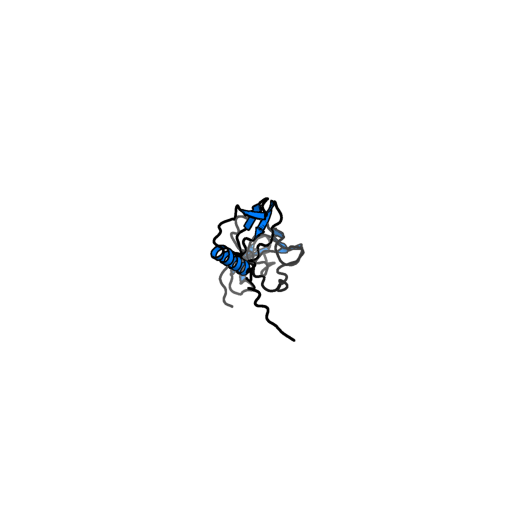 9.925 8.694 -5.169 1.00 83.62 83 PRO A O 1
ATOM 632 N N . TYR A 1 84 ? 7.721 8.312 -5.071 1.00 83.88 84 TYR A N 1
ATOM 633 C CA . TYR A 1 84 ? 7.704 7.053 -5.799 1.00 83.88 84 TYR A CA 1
ATOM 634 C C . TYR A 1 84 ? 6.355 6.887 -6.501 1.00 83.88 84 TYR A C 1
ATOM 636 O O . TYR A 1 84 ? 5.406 7.625 -6.233 1.00 83.88 84 TYR A O 1
ATOM 644 N N . ILE A 1 85 ? 6.275 5.922 -7.406 1.00 79.94 85 ILE A N 1
ATOM 645 C CA . ILE A 1 85 ? 5.044 5.576 -8.108 1.00 79.94 85 ILE A CA 1
ATOM 646 C C . ILE A 1 85 ? 4.760 4.108 -7.789 1.00 79.94 85 ILE A C 1
ATOM 648 O O . ILE A 1 85 ? 5.574 3.258 -8.152 1.00 79.94 85 ILE A O 1
ATOM 652 N N . PRO A 1 86 ? 3.678 3.796 -7.057 1.00 76.19 86 PRO A N 1
ATOM 653 C CA . PRO A 1 86 ? 3.341 2.418 -6.719 1.00 76.19 86 PRO A CA 1
ATOM 654 C C . PRO A 1 86 ? 3.066 1.617 -7.995 1.00 76.19 86 PRO A C 1
ATOM 656 O O . PRO A 1 86 ? 2.273 2.068 -8.807 1.00 76.19 86 PRO A O 1
ATOM 659 N N . ASP A 1 87 ? 3.718 0.465 -8.171 1.00 64.88 87 ASP A N 1
ATOM 660 C CA . ASP A 1 87 ? 3.572 -0.525 -9.257 1.00 64.88 87 ASP A CA 1
ATOM 661 C C . ASP A 1 87 ? 2.581 -0.184 -10.393 1.00 64.88 87 ASP A C 1
ATOM 663 O O . ASP A 1 87 ? 1.465 -0.706 -10.498 1.00 64.88 87 ASP A O 1
ATOM 667 N N . GLY A 1 88 ? 3.025 0.690 -11.300 1.00 60.91 88 GLY A N 1
ATOM 668 C CA . GLY A 1 88 ? 2.303 1.043 -12.519 1.00 60.91 88 GLY A CA 1
ATOM 669 C C . GLY A 1 88 ? 1.097 1.965 -12.324 1.00 60.91 88 GLY A C 1
ATOM 670 O O . GLY A 1 88 ? 0.292 2.108 -13.244 1.00 60.91 88 GLY A O 1
ATOM 671 N N . ASP A 1 89 ? 0.904 2.562 -11.157 1.00 72.50 89 ASP A N 1
ATOM 672 C CA . ASP A 1 89 ? 0.079 3.761 -11.020 1.00 72.50 89 ASP A CA 1
ATOM 673 C C . ASP A 1 89 ? 0.721 4.908 -11.835 1.00 72.50 89 ASP A C 1
ATOM 675 O O . ASP A 1 89 ? 1.887 4.842 -12.217 1.00 72.50 89 ASP A O 1
ATOM 679 N N . CYS A 1 90 ? -0.028 5.949 -12.179 1.00 78.38 90 CYS A N 1
ATOM 680 C CA . CYS A 1 90 ? 0.553 7.197 -12.680 1.00 78.38 90 CYS A CA 1
ATOM 681 C C . CYS A 1 90 ? 0.639 8.265 -11.582 1.00 78.38 90 CYS A C 1
ATOM 683 O O . CYS A 1 90 ? 1.286 9.298 -11.766 1.00 78.38 90 CYS A O 1
ATOM 685 N N . ASN A 1 91 ? -0.001 8.019 -10.438 1.00 82.44 91 ASN A N 1
ATOM 686 C CA . ASN A 1 91 ? 0.032 8.913 -9.301 1.00 82.44 91 ASN A CA 1
ATOM 687 C C . ASN A 1 91 ? 1.400 8.880 -8.621 1.00 82.44 91 ASN A C 1
ATOM 689 O O . ASN A 1 91 ? 1.871 7.853 -8.136 1.00 82.44 91 ASN A O 1
ATOM 693 N N . TYR A 1 92 ? 2.009 10.056 -8.530 1.00 84.75 92 TYR A N 1
ATOM 694 C CA . TYR A 1 92 ? 3.146 10.288 -7.660 1.00 84.75 92 TYR A CA 1
ATOM 695 C C . TYR A 1 92 ? 2.721 10.251 -6.205 1.00 84.75 92 TYR A C 1
ATOM 697 O O . TYR A 1 92 ? 1.788 10.956 -5.811 1.00 84.75 92 TYR A O 1
ATOM 705 N N . CYS A 1 93 ? 3.453 9.478 -5.421 1.00 89.25 93 CYS A N 1
ATOM 706 C CA . CYS A 1 93 ? 3.233 9.267 -4.008 1.00 89.25 93 CYS A CA 1
ATOM 707 C C . CYS A 1 93 ? 4.487 9.616 -3.208 1.00 89.25 93 CYS A C 1
ATOM 709 O O . CYS A 1 93 ? 5.597 9.399 -3.672 1.00 89.25 93 CYS A O 1
ATOM 711 N N . LEU A 1 94 ? 4.332 10.139 -1.997 1.00 91.81 94 LEU A N 1
ATOM 712 C CA . LEU A 1 94 ? 5.422 10.372 -1.055 1.00 91.81 94 LEU A CA 1
ATOM 713 C C . LEU A 1 94 ? 5.513 9.190 -0.090 1.00 91.81 94 LEU A C 1
ATOM 715 O O . LEU A 1 94 ? 4.506 8.794 0.498 1.00 91.81 94 LEU A O 1
ATOM 719 N N . CYS A 1 95 ? 6.706 8.631 0.077 1.00 93.62 95 CYS A N 1
ATOM 720 C CA . CYS A 1 95 ? 6.945 7.564 1.041 1.00 93.62 95 CYS A CA 1
ATOM 721 C C . CYS A 1 95 ? 6.926 8.100 2.480 1.00 93.62 95 CYS A C 1
ATOM 723 O O . CYS A 1 95 ? 7.540 9.130 2.764 1.00 93.62 95 CYS A O 1
ATOM 725 N N . SER A 1 96 ? 6.264 7.387 3.391 1.00 93.62 96 SER A N 1
ATOM 726 C CA . SER A 1 96 ? 6.287 7.702 4.823 1.00 93.62 96 SER A CA 1
ATOM 727 C C . SER A 1 96 ? 7.688 7.563 5.423 1.00 93.62 96 SER A C 1
ATOM 729 O O . SER A 1 96 ? 8.530 6.820 4.919 1.00 93.62 96 SER A O 1
ATOM 731 N N . GLU A 1 97 ? 7.918 8.230 6.553 1.00 93.94 97 GLU A N 1
ATOM 732 C CA . GLU A 1 97 ? 9.203 8.231 7.273 1.00 93.94 97 GLU A CA 1
ATOM 733 C C . GLU A 1 97 ? 9.686 6.832 7.694 1.00 93.94 97 GLU A C 1
ATOM 735 O O . GLU A 1 97 ? 10.886 6.573 7.782 1.00 93.94 97 GLU A O 1
ATOM 740 N N . ASP A 1 98 ? 8.769 5.889 7.919 1.00 90.06 98 ASP A N 1
ATOM 741 C CA . ASP A 1 98 ? 9.127 4.513 8.267 1.00 90.06 98 ASP A CA 1
ATOM 742 C C . ASP A 1 98 ? 9.550 3.660 7.053 1.00 90.06 98 ASP A C 1
ATOM 744 O O . ASP A 1 98 ? 10.080 2.558 7.229 1.00 90.06 98 ASP A O 1
ATOM 748 N N . GLY A 1 99 ? 9.358 4.163 5.828 1.00 89.50 99 GLY A N 1
ATOM 749 C CA . GLY A 1 99 ? 9.660 3.465 4.577 1.00 89.50 99 GLY A CA 1
ATOM 750 C C . GLY A 1 99 ? 8.708 2.311 4.257 1.00 89.50 99 GLY A C 1
ATOM 751 O O . GLY A 1 99 ? 8.999 1.510 3.364 1.00 89.50 99 GLY A O 1
ATOM 752 N N . LYS A 1 100 ? 7.611 2.163 5.009 1.00 88.75 100 LYS A N 1
ATOM 753 C CA . LYS A 1 100 ? 6.741 0.973 4.965 1.00 88.75 100 LYS A CA 1
ATOM 754 C C . LYS A 1 100 ? 5.433 1.202 4.226 1.00 88.75 100 LYS A C 1
ATOM 756 O O . LYS A 1 100 ? 4.754 0.232 3.893 1.00 88.75 100 LYS A O 1
ATOM 761 N N . ASN A 1 101 ? 5.041 2.451 4.008 1.00 85.44 101 ASN A N 1
ATOM 762 C CA . ASN A 1 101 ? 3.799 2.791 3.330 1.00 85.44 101 ASN A CA 1
ATOM 763 C C . ASN A 1 101 ? 3.849 4.193 2.706 1.00 85.44 101 ASN A C 1
ATOM 765 O O . ASN A 1 101 ? 4.837 4.922 2.793 1.00 85.44 101 ASN A O 1
ATOM 769 N N . THR A 1 102 ? 2.751 4.545 2.049 1.00 88.31 102 THR A N 1
ATOM 770 C CA . THR A 1 102 ? 2.526 5.847 1.432 1.00 88.31 102 THR A CA 1
ATOM 771 C C . THR A 1 102 ? 2.041 6.875 2.447 1.00 88.31 102 THR A C 1
ATOM 773 O O . THR A 1 102 ? 1.114 6.593 3.206 1.00 88.31 102 THR A O 1
ATOM 776 N N . HIS A 1 103 ? 2.596 8.083 2.398 1.00 88.62 103 HIS A N 1
ATOM 777 C CA . HIS A 1 103 ? 2.116 9.228 3.166 1.00 88.62 103 HIS A CA 1
ATOM 778 C C . HIS A 1 103 ? 0.989 9.972 2.436 1.00 88.62 103 HIS A C 1
ATOM 780 O O . HIS A 1 103 ? -0.068 10.233 3.005 1.00 88.62 103 HIS A O 1
ATOM 786 N N . ALA A 1 104 ? 1.205 10.300 1.161 1.00 88.94 104 ALA A N 1
ATOM 787 C CA . ALA A 1 104 ? 0.250 11.019 0.322 1.00 88.94 104 ALA A CA 1
ATOM 788 C C . ALA A 1 104 ? 0.488 10.697 -1.155 1.00 88.94 104 ALA A C 1
ATOM 790 O O . ALA A 1 104 ? 1.620 10.416 -1.531 1.00 88.94 104 ALA A O 1
ATOM 791 N N . CYS A 1 105 ? -0.551 10.792 -1.986 1.00 88.69 105 CYS A N 1
ATOM 792 C CA . CYS A 1 105 ? -0.441 10.684 -3.439 1.00 88.69 105 CYS A CA 1
ATOM 793 C C . CYS A 1 105 ? -1.164 11.833 -4.135 1.00 88.69 105 CYS A C 1
ATOM 795 O O . CYS A 1 105 ? -2.160 12.364 -3.635 1.00 88.69 105 CYS A O 1
ATOM 797 N N . THR A 1 106 ? -0.685 12.165 -5.327 1.00 84.00 106 THR A N 1
ATOM 798 C CA . THR A 1 106 ? -1.469 12.880 -6.337 1.00 84.00 106 THR A CA 1
ATOM 799 C C . THR A 1 106 ? -2.736 12.085 -6.688 1.00 84.00 106 THR A C 1
ATOM 801 O O . THR A 1 106 ? -2.828 10.887 -6.422 1.00 84.00 106 THR A O 1
ATOM 804 N N . LYS A 1 107 ? -3.756 12.776 -7.211 1.00 81.31 107 LYS A N 1
ATOM 805 C CA . LYS A 1 107 ? -5.048 12.188 -7.604 1.00 81.31 107 LYS A CA 1
ATOM 806 C C . LYS A 1 107 ? -5.358 12.509 -9.061 1.00 81.31 107 LYS A C 1
ATOM 808 O O . LYS A 1 107 ? -6.287 13.253 -9.368 1.00 81.31 107 LYS A O 1
ATOM 813 N N . LEU A 1 108 ? -4.546 11.975 -9.955 1.00 75.44 108 LEU A N 1
ATOM 814 C CA . LEU A 1 108 ? -4.828 11.954 -11.379 1.00 75.44 108 LEU A CA 1
ATOM 815 C C . LEU A 1 108 ? -5.962 10.952 -11.614 1.00 75.44 108 LEU A C 1
ATOM 817 O O . LEU A 1 108 ? -5.817 9.756 -11.377 1.00 75.44 108 LEU A O 1
ATOM 821 N N . LEU A 1 109 ? -7.119 11.467 -12.032 1.00 67.25 109 LEU A N 1
ATOM 822 C CA . LEU A 1 109 ? -8.316 10.660 -12.297 1.00 67.25 109 LEU A CA 1
ATOM 823 C C . LEU A 1 109 ? -8.164 9.778 -13.544 1.00 67.25 109 LEU A C 1
ATOM 825 O O . LEU A 1 109 ? -8.829 8.751 -13.646 1.00 67.25 109 LEU A O 1
ATOM 829 N N . PHE A 1 110 ? -7.281 10.166 -14.467 1.00 67.62 110 PHE A N 1
ATOM 830 C CA . PHE A 1 110 ? -7.022 9.454 -15.712 1.00 67.62 110 PHE A CA 1
ATOM 831 C C . PHE A 1 110 ? -5.537 9.111 -15.816 1.00 67.62 110 PHE A C 1
ATOM 833 O O . PHE A 1 110 ? -4.698 9.969 -16.084 1.00 67.62 110 PHE A O 1
ATOM 840 N N . CYS A 1 111 ? -5.227 7.834 -15.602 1.00 69.44 111 CYS A N 1
ATOM 841 C CA . CYS A 1 111 ? -3.946 7.234 -15.949 1.00 69.44 111 CYS A CA 1
ATOM 842 C C . CYS A 1 111 ? -4.130 6.474 -17.266 1.00 69.44 111 CYS A C 1
ATOM 844 O O . CYS A 1 111 ? -4.315 5.259 -17.242 1.00 69.44 111 CYS A O 1
ATOM 846 N N . GLU A 1 112 ? -4.160 7.186 -18.398 1.00 67.12 112 GLU A N 1
ATOM 847 C CA . GLU A 1 112 ? -4.343 6.554 -19.719 1.00 67.12 112 GLU A CA 1
ATOM 848 C C . GLU A 1 112 ? -3.262 5.509 -19.995 1.00 67.12 112 GLU A C 1
ATOM 850 O O . GLU A 1 112 ? -3.555 4.419 -20.481 1.00 67.12 112 GLU A O 1
ATOM 855 N N . GLU A 1 113 ? -2.026 5.810 -19.593 1.00 69.50 113 GLU A N 1
ATOM 856 C CA . GLU A 1 113 ? -0.901 4.904 -19.741 1.00 69.50 113 GLU A CA 1
ATOM 857 C C . GLU A 1 113 ? -0.141 4.751 -18.414 1.00 69.50 113 GLU A C 1
ATOM 859 O O . GLU A 1 113 ? 0.261 5.756 -17.800 1.00 69.50 113 GLU A O 1
ATOM 864 N N . PRO A 1 114 ? 0.062 3.503 -17.952 1.00 74.94 114 PRO A N 1
ATOM 865 C CA . PRO A 1 114 ? 0.782 3.237 -16.725 1.00 74.94 114 PRO A CA 1
ATOM 866 C C . PRO A 1 114 ? 2.249 3.613 -16.870 1.00 74.94 114 PRO A C 1
ATOM 868 O O . PRO A 1 114 ? 2.890 3.347 -17.888 1.00 74.94 114 PRO A O 1
ATOM 871 N N . ARG A 1 115 ? 2.779 4.240 -15.825 1.00 82.00 115 ARG A N 1
ATOM 872 C CA . ARG A 1 115 ? 4.158 4.694 -15.813 1.00 82.00 115 ARG A CA 1
ATOM 873 C C . ARG A 1 115 ? 5.082 3.603 -15.281 1.00 82.00 115 ARG A C 1
ATOM 875 O O . ARG A 1 115 ? 4.696 2.849 -14.389 1.00 82.00 115 ARG A O 1
ATOM 882 N N . SER A 1 116 ? 6.303 3.539 -15.799 1.00 81.88 116 SER A N 1
ATOM 883 C CA . SER A 1 116 ? 7.289 2.541 -15.398 1.00 81.88 116 SER A CA 1
ATOM 884 C C . SER A 1 116 ? 8.591 3.184 -14.929 1.00 81.88 116 SER A C 1
ATOM 886 O O . SER A 1 116 ? 9.501 3.432 -15.708 1.00 81.88 116 SER A O 1
ATOM 888 N N . VAL A 1 117 ? 8.707 3.422 -13.620 1.00 78.12 117 VAL A N 1
ATOM 889 C CA . VAL A 1 117 ? 9.900 4.055 -13.016 1.00 78.12 117 VAL A CA 1
ATOM 890 C C . VAL A 1 117 ? 11.172 3.222 -13.211 1.00 78.12 117 VAL A C 1
ATOM 892 O O . VAL A 1 117 ? 12.263 3.769 -13.309 1.00 78.12 117 VAL A O 1
ATOM 895 N N . LYS A 1 118 ? 11.046 1.893 -13.297 1.00 84.25 118 LYS A N 1
ATOM 896 C CA . LYS A 1 118 ? 12.168 0.978 -13.574 1.00 84.25 118 LYS A CA 1
ATOM 897 C C . LYS A 1 118 ? 12.756 1.148 -14.984 1.00 84.25 118 LYS A C 1
ATOM 899 O O . LYS A 1 118 ? 13.873 0.711 -15.223 1.00 84.25 118 LYS A O 1
ATOM 904 N N . ASP A 1 119 ? 11.990 1.755 -15.887 1.00 88.06 119 ASP A N 1
ATOM 905 C CA . ASP A 1 119 ? 12.326 1.988 -17.292 1.00 88.06 119 ASP A CA 1
ATOM 906 C C . ASP A 1 119 ? 12.683 3.468 -17.554 1.00 88.06 119 ASP A C 1
ATOM 908 O O . ASP A 1 119 ? 12.730 3.912 -18.699 1.00 88.06 119 ASP A O 1
ATOM 912 N N . GLU A 1 120 ? 12.906 4.251 -16.492 1.00 84.81 120 GLU A N 1
ATOM 913 C CA . GLU A 1 120 ? 13.201 5.683 -16.547 1.00 84.81 120 GLU A CA 1
ATOM 914 C C . GLU A 1 120 ? 14.602 6.014 -16.003 1.00 84.81 120 GLU A C 1
ATOM 916 O O . GLU A 1 120 ? 15.084 5.343 -15.086 1.00 84.81 120 GLU A O 1
ATOM 921 N N . PRO A 1 121 ? 15.236 7.104 -16.481 1.00 86.25 121 PRO A N 1
ATOM 922 C CA . PRO A 1 121 ? 14.775 7.987 -17.559 1.00 86.25 121 PRO A CA 1
ATOM 923 C C . PRO A 1 121 ? 14.915 7.336 -18.947 1.00 86.25 121 PRO A C 1
ATOM 925 O O . PRO A 1 121 ? 15.808 6.524 -19.167 1.00 86.25 121 PRO A O 1
ATOM 928 N N . CYS A 1 122 ? 14.060 7.735 -19.890 1.00 90.44 122 CYS A N 1
ATOM 929 C CA . CYS A 1 122 ? 14.122 7.336 -21.303 1.00 90.44 122 CYS A CA 1
ATOM 930 C C . CYS A 1 122 ? 14.274 8.572 -22.212 1.00 90.44 122 CYS A C 1
ATOM 932 O O . CYS A 1 122 ? 14.074 9.697 -21.747 1.00 90.44 122 CYS A O 1
ATOM 934 N N . SER A 1 123 ? 14.628 8.408 -23.492 1.00 94.25 123 SER A N 1
ATOM 935 C CA . SER A 1 123 ? 14.695 9.545 -24.426 1.00 94.25 123 SER A CA 1
ATOM 936 C C . SER A 1 123 ? 13.337 9.783 -25.076 1.00 94.25 123 SER A C 1
ATOM 938 O O . SER A 1 123 ? 12.689 8.848 -25.535 1.00 94.25 123 SER A O 1
ATOM 940 N N . HIS A 1 124 ? 12.896 11.040 -25.129 1.00 93.44 124 HIS A N 1
ATOM 941 C CA . HIS A 1 124 ? 11.621 11.424 -25.735 1.00 93.44 124 HIS A CA 1
ATOM 942 C C . HIS A 1 124 ? 11.378 10.774 -27.112 1.00 93.44 124 HIS A C 1
ATOM 944 O O . HIS A 1 124 ? 12.213 10.881 -28.008 1.00 93.44 124 HIS A O 1
ATOM 950 N N . ASN A 1 125 ? 10.179 10.198 -27.282 1.00 88.81 125 ASN A N 1
ATOM 951 C CA . ASN A 1 125 ? 9.717 9.426 -28.444 1.00 88.81 125 ASN A CA 1
ATOM 952 C C . ASN A 1 125 ? 10.384 8.064 -28.673 1.00 88.81 125 ASN A C 1
ATOM 954 O O . ASN A 1 125 ? 9.994 7.394 -29.629 1.00 88.81 125 ASN A O 1
ATOM 958 N N . ASP A 1 126 ? 11.302 7.617 -27.817 1.00 95.69 126 ASP A N 1
ATOM 959 C CA . ASP A 1 126 ? 11.814 6.251 -27.911 1.00 95.69 126 ASP A CA 1
ATOM 960 C C . ASP A 1 126 ? 10.681 5.242 -27.693 1.00 95.69 126 ASP A C 1
ATOM 962 O O . ASP A 1 126 ? 9.855 5.386 -26.785 1.00 95.69 126 ASP A O 1
ATOM 966 N N . GLU A 1 127 ? 10.683 4.195 -28.512 1.00 95.69 127 GLU A N 1
ATOM 967 C CA . GLU A 1 127 ? 9.873 2.994 -28.332 1.00 95.69 127 GLU A CA 1
ATOM 968 C C . GLU A 1 127 ? 10.806 1.824 -28.022 1.00 95.69 127 GLU A C 1
ATOM 970 O O . GLU A 1 127 ? 11.798 1.601 -28.719 1.00 95.69 127 GLU A O 1
ATOM 975 N N . PHE A 1 128 ? 10.520 1.090 -26.949 1.00 95.56 128 PHE A N 1
ATOM 976 C CA . PHE A 1 128 ? 11.421 0.058 -26.444 1.00 95.56 128 PHE A CA 1
ATOM 977 C C . PHE A 1 128 ? 10.676 -1.022 -25.652 1.00 95.56 128 PHE A C 1
ATOM 979 O O . PHE A 1 128 ? 9.518 -0.864 -25.268 1.00 95.56 128 PHE A O 1
ATOM 986 N N . LYS A 1 129 ? 11.347 -2.152 -25.409 1.00 94.94 129 LYS A N 1
ATOM 987 C CA . LYS A 1 129 ? 10.859 -3.193 -24.495 1.00 94.94 129 LYS A CA 1
ATOM 988 C C . LYS A 1 129 ? 11.238 -2.834 -23.063 1.00 94.94 129 LYS A C 1
ATOM 990 O O . LYS A 1 129 ? 12.399 -2.517 -22.820 1.00 94.94 129 LYS A O 1
ATOM 995 N N . SER A 1 130 ? 10.288 -2.934 -22.134 1.00 91.88 130 SER A N 1
ATOM 996 C CA . SER A 1 130 ? 10.549 -2.781 -20.696 1.00 91.88 130 SER A CA 1
ATOM 997 C C . SER A 1 130 ? 11.668 -3.723 -20.235 1.00 91.88 130 SER A C 1
ATOM 999 O O . SER A 1 130 ? 11.889 -4.774 -20.839 1.00 91.88 130 SER A O 1
ATOM 1001 N N . VAL A 1 131 ? 12.312 -3.415 -19.108 1.00 89.19 131 VAL A N 1
ATOM 1002 C CA . VAL A 1 131 ? 13.269 -4.297 -18.414 1.00 89.19 131 VAL A CA 1
ATOM 1003 C C . VAL A 1 131 ? 12.693 -5.674 -18.057 1.00 89.19 131 VAL A C 1
ATOM 1005 O O . VAL A 1 131 ? 13.454 -6.597 -17.789 1.00 89.19 131 VAL A O 1
ATOM 1008 N N . ASP A 1 132 ? 11.364 -5.836 -18.057 1.00 87.06 132 ASP A N 1
ATOM 1009 C CA . ASP A 1 132 ? 10.720 -7.155 -17.943 1.00 87.06 132 ASP A CA 1
ATOM 1010 C C . ASP A 1 132 ? 10.720 -7.980 -19.248 1.00 87.06 132 ASP A C 1
ATOM 1012 O O . ASP A 1 132 ? 10.284 -9.129 -19.251 1.00 87.06 132 ASP A O 1
ATOM 1016 N N . GLY A 1 133 ? 11.188 -7.410 -20.362 1.00 91.25 133 GLY A N 1
ATOM 1017 C CA . GLY A 1 133 ? 11.301 -8.052 -21.675 1.00 91.25 133 GLY A CA 1
ATOM 1018 C C . GLY A 1 133 ? 9.973 -8.313 -22.394 1.00 91.25 133 GLY A C 1
ATOM 1019 O O . GLY A 1 133 ? 9.967 -8.878 -23.488 1.00 91.25 133 GLY A O 1
ATOM 1020 N N . CYS A 1 134 ? 8.843 -7.917 -21.814 1.00 93.56 134 CYS A N 1
ATOM 1021 C CA . CYS A 1 134 ? 7.512 -8.355 -22.230 1.00 93.56 134 CYS A CA 1
ATOM 1022 C C . CYS A 1 134 ? 6.586 -7.174 -22.538 1.00 93.56 134 CYS A C 1
ATOM 1024 O O . CYS A 1 134 ? 5.862 -7.200 -23.541 1.00 93.56 134 CYS A O 1
ATOM 1026 N N . ASN A 1 135 ? 6.628 -6.129 -21.713 1.00 91.94 135 ASN A N 1
ATOM 1027 C CA . ASN A 1 135 ? 5.843 -4.923 -21.922 1.00 91.94 135 ASN A CA 1
ATOM 1028 C C . ASN A 1 135 ? 6.481 -3.999 -22.958 1.00 91.94 135 ASN A C 1
ATOM 1030 O O . ASN A 1 135 ? 7.698 -3.831 -23.005 1.00 91.94 135 ASN A O 1
ATOM 1034 N N . ASP A 1 136 ? 5.629 -3.406 -23.789 1.00 94.06 136 ASP A N 1
ATOM 1035 C CA . ASP A 1 136 ? 6.019 -2.395 -24.767 1.00 94.06 136 ASP A CA 1
ATOM 1036 C C . ASP A 1 136 ? 5.925 -1.022 -24.114 1.00 94.06 136 ASP A C 1
ATOM 1038 O O . ASP A 1 136 ? 4.921 -0.732 -23.459 1.00 94.06 136 ASP A O 1
ATOM 1042 N N . CYS A 1 137 ? 6.959 -0.205 -24.284 1.00 93.25 137 CYS A N 1
ATOM 1043 C CA . CYS A 1 137 ? 7.075 1.115 -23.687 1.00 93.25 137 CYS A CA 1
ATOM 1044 C C . CYS A 1 137 ? 7.274 2.193 -24.748 1.00 93.25 137 CYS A C 1
ATOM 1046 O O . CYS A 1 137 ? 7.968 1.982 -25.743 1.00 93.25 137 CYS A O 1
ATOM 1048 N N . ARG A 1 138 ? 6.720 3.376 -24.480 1.00 94.25 138 ARG A N 1
ATOM 1049 C CA . ARG A 1 138 ? 6.991 4.609 -25.214 1.00 94.25 138 ARG A CA 1
ATOM 1050 C C . ARG A 1 138 ? 7.378 5.717 -24.244 1.00 94.25 138 ARG A C 1
ATOM 1052 O O . ARG A 1 138 ? 6.774 5.861 -23.182 1.00 94.25 138 ARG A O 1
ATOM 1059 N N . CYS A 1 139 ? 8.371 6.511 -24.615 1.00 93.12 139 CYS A N 1
ATOM 1060 C CA . CYS A 1 139 ? 8.810 7.638 -23.810 1.00 93.12 139 CYS A CA 1
ATOM 1061 C C . CYS A 1 139 ? 8.042 8.923 -24.150 1.00 93.12 139 CYS A C 1
ATOM 1063 O O . CYS A 1 139 ? 7.986 9.336 -25.315 1.00 93.12 139 CYS A O 1
ATOM 1065 N N . ASP A 1 140 ? 7.475 9.582 -23.138 1.00 88.25 140 ASP A N 1
ATOM 1066 C CA . ASP A 1 140 ? 6.759 10.846 -23.318 1.00 88.25 140 ASP A CA 1
ATOM 1067 C C . ASP A 1 140 ? 7.694 12.076 -23.350 1.00 88.25 140 ASP A C 1
ATOM 1069 O O . ASP A 1 140 ? 8.915 11.984 -23.214 1.00 88.25 140 ASP A O 1
ATOM 1073 N N . ARG A 1 141 ? 7.117 13.267 -23.568 1.00 89.12 141 ARG A N 1
ATOM 1074 C CA . ARG A 1 141 ? 7.846 14.553 -23.659 1.00 89.12 141 ARG A CA 1
ATOM 1075 C C . ARG A 1 141 ? 8.610 14.943 -22.395 1.00 89.12 141 ARG A C 1
ATOM 1077 O O . ARG A 1 141 ? 9.463 15.822 -22.463 1.00 89.12 141 ARG A O 1
ATOM 1084 N N . HIS A 1 142 ? 8.300 14.319 -21.266 1.00 85.62 142 HIS A N 1
ATOM 1085 C CA . HIS A 1 142 ? 8.941 14.561 -19.980 1.00 85.62 142 HIS A CA 1
ATOM 1086 C C . HIS A 1 142 ? 9.943 13.457 -19.623 1.00 85.62 142 HIS A C 1
ATOM 1088 O O . HIS A 1 142 ? 10.389 13.399 -18.478 1.00 85.62 142 HIS A O 1
ATOM 1094 N N . ASN A 1 143 ? 10.313 12.607 -20.590 1.00 88.00 143 ASN A N 1
ATOM 1095 C CA . ASN A 1 143 ? 11.208 11.466 -20.408 1.00 88.00 143 ASN A CA 1
ATOM 1096 C C . ASN A 1 143 ? 10.652 10.401 -19.446 1.00 88.00 143 ASN A C 1
ATOM 1098 O O . ASN A 1 143 ? 11.411 9.727 -18.744 1.00 88.00 143 ASN A O 1
ATOM 1102 N N . PHE A 1 144 ? 9.322 10.269 -19.390 1.00 87.62 144 PHE A N 1
ATOM 1103 C CA . PHE A 1 144 ? 8.650 9.240 -18.601 1.00 87.62 144 PHE A CA 1
ATOM 1104 C C . PHE A 1 144 ? 8.267 8.050 -19.472 1.00 87.62 144 PHE A C 1
ATOM 1106 O O . PHE A 1 144 ? 7.697 8.217 -20.554 1.00 87.62 144 PHE A O 1
ATOM 1113 N N . ALA A 1 145 ? 8.553 6.848 -18.977 1.00 90.06 145 ALA A N 1
ATOM 1114 C CA . ALA A 1 145 ? 8.265 5.610 -19.677 1.00 90.06 145 ALA A CA 1
ATOM 1115 C C . ALA A 1 145 ? 6.810 5.212 -19.431 1.00 90.06 145 ALA A C 1
ATOM 1117 O O . ALA A 1 145 ? 6.391 4.965 -18.295 1.00 90.06 145 ALA A O 1
ATOM 1118 N N . ARG A 1 146 ? 6.037 5.140 -20.511 1.00 89.69 146 ARG A N 1
ATOM 1119 C CA . ARG A 1 146 ? 4.651 4.680 -20.537 1.00 89.69 146 ARG A CA 1
ATOM 1120 C C . ARG A 1 146 ? 4.631 3.274 -21.105 1.00 89.69 146 ARG A C 1
ATOM 1122 O O . ARG A 1 146 ? 4.951 3.097 -22.275 1.00 89.69 146 ARG A O 1
ATOM 1129 N N . CYS A 1 147 ? 4.303 2.279 -20.291 1.00 89.25 147 CYS A N 1
ATOM 1130 C CA . CYS A 1 147 ? 4.417 0.877 -20.689 1.00 89.25 147 CYS A CA 1
ATOM 1131 C C . CYS A 1 147 ? 3.070 0.166 -20.644 1.00 89.25 147 CYS A C 1
ATOM 1133 O O . CYS A 1 147 ? 2.204 0.505 -19.842 1.00 89.25 147 CYS A O 1
ATOM 1135 N N . THR A 1 148 ? 2.890 -0.873 -21.456 1.00 89.06 148 THR A N 1
ATOM 1136 C CA . THR A 1 148 ? 1.739 -1.773 -21.315 1.00 89.06 148 THR A CA 1
ATOM 1137 C C . THR A 1 148 ? 1.768 -2.512 -19.967 1.00 89.06 148 THR A C 1
ATOM 1139 O O . THR A 1 148 ? 2.807 -2.607 -19.320 1.00 89.06 148 THR A O 1
ATOM 1142 N N . LYS A 1 149 ? 0.631 -3.083 -19.545 1.00 84.75 149 LYS A N 1
ATOM 1143 C CA . LYS A 1 149 ? 0.509 -3.947 -18.348 1.00 84.75 149 LYS A CA 1
ATOM 1144 C C . LYS A 1 149 ? 0.113 -5.379 -18.716 1.00 84.75 149 LYS A C 1
ATOM 1146 O O . LYS A 1 149 ? -0.903 -5.908 -18.265 1.00 84.75 149 LYS A O 1
ATOM 1151 N N . LYS A 1 150 ? 0.896 -6.011 -19.583 1.00 87.38 150 LYS A N 1
ATOM 1152 C CA . LYS A 1 150 ? 0.754 -7.432 -19.907 1.00 87.38 150 LYS A CA 1
ATOM 1153 C C . LYS A 1 150 ? 1.191 -8.259 -18.699 1.00 87.38 150 LYS A C 1
ATOM 1155 O O . LYS A 1 150 ? 2.136 -7.910 -17.993 1.00 87.38 150 LYS A O 1
ATOM 1160 N N . LYS A 1 151 ? 0.505 -9.379 -18.465 1.00 87.75 151 LYS A N 1
ATOM 1161 C CA . LYS A 1 151 ? 0.969 -10.389 -17.511 1.00 87.75 151 LYS A CA 1
ATOM 1162 C C . LYS A 1 151 ? 2.162 -11.106 -18.136 1.00 87.75 151 LYS A C 1
ATOM 1164 O O . LYS A 1 151 ? 1.984 -11.848 -19.098 1.00 87.75 151 LYS A O 1
ATOM 1169 N N . CYS A 1 152 ? 3.350 -10.861 -17.603 1.00 86.06 152 CYS A N 1
ATOM 1170 C CA . CYS A 1 152 ? 4.579 -11.417 -18.150 1.00 86.06 152 CYS A CA 1
ATOM 1171 C C . CYS A 1 152 ? 4.883 -12.803 -17.558 1.00 86.06 152 CYS A C 1
ATOM 1173 O O . CYS A 1 152 ? 4.529 -13.056 -16.400 1.00 86.06 152 CYS A O 1
ATOM 1175 N N . PRO A 1 153 ? 5.482 -13.716 -18.345 1.00 85.31 153 PRO A N 1
ATOM 1176 C CA . PRO A 1 153 ? 6.021 -14.971 -17.827 1.00 85.31 153 PRO A CA 1
ATOM 1177 C C . PRO A 1 153 ? 7.095 -14.722 -16.751 1.00 85.31 153 PRO A C 1
ATOM 1179 O O . PRO A 1 153 ? 7.720 -13.659 -16.778 1.00 85.31 153 PRO A O 1
ATOM 1182 N N . PRO A 1 154 ? 7.284 -15.665 -15.809 1.00 75.12 154 PRO A N 1
ATOM 1183 C CA . PRO A 1 154 ? 8.386 -15.620 -14.852 1.00 75.12 154 PRO A CA 1
ATOM 1184 C C . PRO A 1 154 ? 9.754 -15.812 -15.517 1.00 75.12 154 PRO A C 1
ATOM 1186 O O . PRO A 1 154 ? 9.811 -16.468 -16.584 1.00 75.12 154 PRO A O 1
#

pLDDT: mean 80.65, std 16.09, range [35.81, 96.38]

Foldseek 3Di:
DDDDDDPPPPPPPPPPDLPQDDAQDWDDPPLQDKIFGQHPVSDTHPIDDDPNVVVVVVVVVVCVVVVDDPCPVQPQPADAQDWDAPPQHPWIFGAHNSSRDTPDIDCDVDPVFTWDPQQPQADAQDWDAGPLNPWTWGAHPVSITGTDDDDGDD

Radius of gyration: 34.44 Å; chains: 1; bounding box: 46×60×109 Å

Sequence (154 aa):
MLRILVGLLLITLVAAGAGSCKRGTRVSAGDGCNTCTCSDHRILVNCTVRDCNAVQHKQRLHRRLHKREVPEEKKKVCTPGKPYIPDGDCNYCLCSEDGKNTHACTKLLFCEEPRSVKDEPCSHNDEFKSVDGCNDCRCDRHNFARCTKKKCPP

InterPro domains:
  IPR008037 Pacifastin domain [PS51446] (119-154)
  IPR016307 Protease inhibitor with pacifastin repeats [PIRSF001625] (7-153)

Organism: NCBI:txid156445

Secondary structure (DSSP, 8-state):
--------------------PPTT-EEE-SSSS-EEEE-TTS-EES-----HHHHHHHHHHHHHHT-------PPP-S-TT-EE--TT-SS-EEEPTTSSSEEEE---S--SS-B-GGG-S--TT-EEE-TTSSSEEEE-TTS-EEE-------